Protein AF-A0A7W1TWS7-F1 (afdb_monomer_lite)

pLDDT: mean 91.11, std 11.94, range [34.31, 98.56]

Secondary structure (DSSP, 8-state):
----EEEE---TTHHHHHHHTT-GGGEEEEE-----HHHHTTHHHHHHHHHHHHTTSPPEEEEEE---BSGGGSPPPPTTSPPPPPS-TTSSB--HHHHHHHHHHHTHHHHHHHHHHS-PPPSTTTEEEEEEPPPGGG---SPPP-

Sequence (146 aa):
MGDRAHVIDCGSGVTRQLRRARLLSSLHQVFVTHLHSDHVCDYFNLFLCGWPILQWNPPIHVFGPGSAGDVSALPPEQPEEDPIPVVIPANPTPGLADLHAAQMASHAYDINIRMREAGRSDLSALVVPHEIAIPPETGARAPDLV

Structure (mmCIF, N/CA/C/O backbone):
data_AF-A0A7W1TWS7-F1
#
_entry.id   AF-A0A7W1TWS7-F1
#
loop_
_atom_site.group_PDB
_atom_site.id
_atom_site.type_symbol
_atom_site.label_atom_id
_atom_site.label_alt_id
_atom_site.label_comp_id
_atom_site.label_asym_id
_atom_site.labe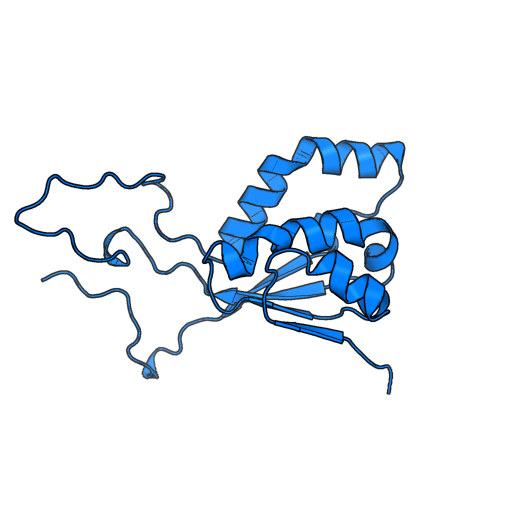l_entity_id
_atom_site.label_seq_id
_atom_site.pdbx_PDB_ins_code
_atom_site.Cartn_x
_atom_site.Cartn_y
_atom_site.Cartn_z
_atom_site.occupancy
_atom_site.B_iso_or_equiv
_atom_site.auth_seq_id
_atom_site.auth_comp_id
_atom_site.auth_asym_id
_atom_site.auth_atom_id
_atom_site.pdbx_PDB_model_num
ATOM 1 N N . MET A 1 1 ? -1.493 -12.566 26.577 1.00 42.41 1 MET A N 1
ATOM 2 C CA . MET A 1 1 ? -0.918 -12.095 25.301 1.00 42.41 1 MET A CA 1
ATOM 3 C C . MET A 1 1 ? -2.063 -11.483 24.517 1.00 42.41 1 MET A C 1
ATOM 5 O O . MET A 1 1 ? -3.118 -12.096 24.499 1.00 42.41 1 MET A O 1
ATOM 9 N N . GLY A 1 2 ? -1.932 -10.249 24.028 1.00 56.00 2 GLY A N 1
ATOM 10 C CA . GLY A 1 2 ? -2.998 -9.612 23.248 1.00 56.00 2 GLY A CA 1
ATOM 11 C C . GLY A 1 2 ? -2.973 -10.143 21.820 1.00 56.00 2 GLY A C 1
ATOM 12 O O . GLY A 1 2 ? -1.914 -10.098 21.196 1.00 56.00 2 GLY A O 1
ATOM 13 N N . ASP A 1 3 ? -4.101 -10.653 21.332 1.00 81.00 3 ASP A N 1
ATOM 14 C CA . ASP A 1 3 ? -4.217 -11.207 19.982 1.00 81.00 3 ASP A CA 1
ATOM 15 C C . ASP A 1 3 ? -4.019 -10.094 18.949 1.00 81.00 3 ASP A C 1
ATOM 17 O O . ASP A 1 3 ? -4.901 -9.261 18.734 1.00 81.00 3 ASP A O 1
ATOM 21 N N . ARG A 1 4 ? -2.833 -10.050 18.335 1.00 90.56 4 ARG A N 1
ATOM 22 C CA . ARG A 1 4 ? -2.514 -9.148 17.224 1.00 90.56 4 ARG A CA 1
ATOM 23 C C . ARG A 1 4 ? -2.862 -9.839 15.914 1.00 90.56 4 ARG A C 1
ATOM 25 O O . ARG A 1 4 ? -2.454 -10.974 15.681 1.00 90.56 4 ARG A O 1
ATOM 32 N N . ALA A 1 5 ? -3.613 -9.153 15.061 1.00 94.12 5 ALA A N 1
ATOM 33 C CA . ALA A 1 5 ? -3.945 -9.639 13.734 1.00 94.12 5 ALA A CA 1
ATOM 34 C C . ALA A 1 5 ? -2.879 -9.201 12.724 1.00 94.12 5 ALA A C 1
ATOM 36 O O . ALA A 1 5 ? -2.413 -8.057 12.731 1.00 94.12 5 ALA A O 1
ATOM 37 N N . HIS A 1 6 ? -2.538 -10.124 11.833 1.00 96.44 6 HIS A N 1
ATOM 38 C CA . HIS A 1 6 ? -1.649 -9.900 10.703 1.00 96.44 6 HIS A CA 1
ATOM 39 C C . HIS A 1 6 ? -2.403 -10.231 9.420 1.00 96.44 6 HIS A C 1
ATOM 41 O O . HIS A 1 6 ? -3.202 -11.169 9.392 1.00 96.44 6 HIS A O 1
ATOM 47 N N . VAL A 1 7 ? -2.162 -9.450 8.374 1.00 97.75 7 VAL A N 1
ATOM 48 C CA . VAL A 1 7 ? -2.773 -9.641 7.056 1.00 97.75 7 VAL A CA 1
ATOM 49 C C . VAL A 1 7 ? -1.681 -9.962 6.055 1.00 97.75 7 VAL A C 1
ATOM 51 O O . VAL A 1 7 ? -0.636 -9.319 6.069 1.00 97.75 7 VAL A O 1
ATOM 54 N N . ILE A 1 8 ? -1.940 -10.942 5.197 1.00 98.38 8 ILE A N 1
ATOM 55 C CA . ILE A 1 8 ? -1.120 -11.236 4.027 1.00 98.38 8 ILE A CA 1
ATOM 56 C C . ILE A 1 8 ? -1.973 -10.869 2.815 1.00 98.38 8 ILE A C 1
ATOM 58 O O . ILE A 1 8 ? -3.048 -11.437 2.633 1.00 98.38 8 ILE A O 1
ATOM 62 N N . ASP A 1 9 ? -1.485 -9.900 2.053 1.00 98.50 9 ASP A N 1
ATOM 63 C CA . ASP A 1 9 ? -2.107 -9.229 0.918 1.00 98.50 9 ASP A CA 1
ATOM 64 C C . ASP A 1 9 ? -3.395 -8.451 1.218 1.00 98.50 9 ASP A C 1
ATOM 66 O O . ASP A 1 9 ? -4.188 -8.744 2.114 1.00 98.50 9 ASP A O 1
ATOM 70 N N . CYS A 1 10 ? -3.607 -7.414 0.418 1.00 98.44 10 CYS A N 1
ATOM 71 C CA . CYS A 1 10 ? -4.737 -6.500 0.494 1.00 98.44 10 CYS A CA 1
ATOM 72 C C . CYS A 1 10 ? -5.562 -6.556 -0.795 1.00 98.44 10 CYS A C 1
ATOM 74 O O . CYS A 1 10 ? -5.827 -5.536 -1.438 1.00 98.44 10 CYS A O 1
ATOM 76 N N . GLY A 1 11 ? -5.961 -7.771 -1.165 1.00 97.62 11 GLY A N 1
ATOM 77 C CA . GLY A 1 11 ? -6.902 -7.995 -2.251 1.00 97.62 11 GLY A CA 1
ATOM 78 C C . GLY A 1 11 ? -8.316 -7.503 -1.937 1.00 97.62 11 GLY A C 1
ATOM 79 O O . GLY A 1 11 ? -8.632 -7.059 -0.826 1.00 97.62 11 GLY A O 1
ATOM 80 N N . SER A 1 12 ? -9.191 -7.602 -2.936 1.00 98.19 12 SER A N 1
ATOM 81 C CA . SER A 1 12 ? -10.529 -7.009 -2.889 1.00 98.19 12 SER A CA 1
ATOM 82 C C . SER A 1 12 ? -11.342 -7.457 -1.666 1.00 98.19 12 SER A C 1
ATOM 84 O O . SER A 1 12 ? -11.574 -8.640 -1.413 1.00 98.19 12 SER A O 1
ATOM 86 N N . GLY A 1 13 ? -11.832 -6.482 -0.908 1.00 97.12 13 GLY A N 1
ATOM 87 C CA . GLY A 1 13 ? -12.684 -6.660 0.256 1.00 97.12 13 GLY A CA 1
ATOM 88 C C . GLY A 1 13 ? -11.951 -6.883 1.579 1.00 97.12 13 GLY A C 1
ATOM 89 O O . GLY A 1 13 ? -12.642 -7.150 2.569 1.00 97.12 13 GLY A O 1
ATOM 90 N N . VAL A 1 14 ? -10.618 -6.759 1.651 1.00 97.94 14 VAL A N 1
ATOM 91 C CA . VAL A 1 14 ? -9.833 -7.047 2.872 1.00 97.94 14 VAL A CA 1
ATOM 92 C C . VAL A 1 14 ? -10.378 -6.326 4.112 1.00 97.94 14 VAL A C 1
ATOM 94 O O . VAL A 1 14 ? -10.646 -6.960 5.136 1.00 97.94 14 VAL A O 1
ATOM 97 N N . THR A 1 15 ? -10.696 -5.031 4.012 1.00 96.88 15 THR A N 1
ATOM 98 C CA . THR A 1 15 ? -11.251 -4.238 5.124 1.00 96.88 15 THR A CA 1
ATOM 99 C C . THR A 1 15 ? -12.588 -4.792 5.598 1.00 96.88 15 THR A C 1
ATOM 101 O O . THR A 1 15 ? -12.847 -4.917 6.797 1.00 96.88 15 THR A O 1
ATOM 104 N N . ARG A 1 16 ? -13.464 -5.158 4.653 1.00 96.69 16 ARG A N 1
ATOM 105 C CA . ARG A 1 16 ? -14.780 -5.731 4.957 1.00 96.69 16 ARG A CA 1
ATOM 106 C C . ARG A 1 16 ? -14.628 -7.071 5.668 1.00 96.69 16 ARG A C 1
ATOM 108 O O . ARG A 1 16 ? -15.353 -7.326 6.632 1.00 96.69 16 ARG A O 1
ATOM 115 N N . GLN A 1 17 ? -13.698 -7.904 5.213 1.00 97.56 17 GLN A N 1
ATOM 116 C CA . GLN A 1 17 ? -13.448 -9.217 5.794 1.00 97.56 17 GLN A CA 1
ATOM 117 C C . GLN A 1 17 ? -12.855 -9.104 7.205 1.00 97.56 17 GLN A C 1
ATOM 119 O O . GLN A 1 17 ? -13.376 -9.744 8.117 1.00 97.56 17 GLN A O 1
ATOM 124 N N . LEU A 1 18 ? -11.896 -8.202 7.439 1.00 96.94 18 LEU A N 1
ATOM 125 C CA . LEU A 1 18 ? -11.367 -7.919 8.781 1.00 96.94 18 LEU A CA 1
ATOM 126 C C . LEU A 1 18 ? -12.445 -7.430 9.750 1.00 96.94 18 LEU A C 1
ATOM 128 O O . LEU A 1 18 ? -12.480 -7.850 10.908 1.00 96.94 18 LEU A O 1
ATOM 132 N N . ARG A 1 19 ? -13.363 -6.570 9.292 1.00 95.69 19 ARG A N 1
ATOM 133 C CA . ARG A 1 19 ? -14.499 -6.126 10.118 1.00 95.69 19 ARG A CA 1
ATOM 134 C C . ARG A 1 19 ? -15.446 -7.274 10.452 1.00 95.69 19 ARG A C 1
ATOM 136 O O . ARG A 1 19 ? -15.868 -7.382 11.600 1.00 95.69 19 ARG A O 1
ATOM 143 N N . ARG A 1 20 ? -15.767 -8.138 9.482 1.00 97.38 20 ARG A N 1
ATOM 144 C CA . ARG A 1 20 ? -16.615 -9.326 9.699 1.00 97.38 20 ARG A CA 1
ATOM 145 C C . ARG A 1 20 ? -15.982 -10.308 10.683 1.00 97.38 20 ARG A C 1
ATOM 147 O O . ARG A 1 20 ? -16.683 -10.824 11.545 1.00 97.38 20 ARG A O 1
ATOM 154 N N . ALA A 1 21 ? -14.669 -10.496 10.590 1.00 96.44 21 ALA A N 1
ATOM 155 C CA . ALA A 1 21 ? -13.894 -11.328 11.503 1.00 96.44 21 ALA A CA 1
ATOM 156 C C . ALA A 1 21 ? -13.641 -10.671 12.873 1.00 96.44 21 ALA A C 1
ATOM 158 O O . ALA A 1 21 ? -13.136 -11.331 13.772 1.00 96.44 21 ALA A O 1
ATOM 159 N N . ARG A 1 22 ? -13.999 -9.388 13.048 1.00 95.25 22 ARG A N 1
ATOM 160 C CA . ARG A 1 22 ? -13.720 -8.585 14.254 1.00 95.25 22 ARG A CA 1
ATOM 161 C C . ARG A 1 22 ? -12.221 -8.456 14.566 1.00 95.25 22 ARG A C 1
ATOM 163 O O . ARG A 1 22 ? -11.839 -8.344 15.723 1.00 95.25 22 ARG A O 1
ATOM 170 N N . LEU A 1 23 ? -11.392 -8.426 13.523 1.00 95.56 23 LEU A N 1
ATOM 171 C CA . LEU A 1 23 ? -9.929 -8.340 13.616 1.00 95.56 23 LEU A CA 1
ATOM 172 C C . LEU A 1 23 ? -9.371 -6.959 13.251 1.00 95.56 23 LEU A C 1
ATOM 174 O O . LEU A 1 23 ? -8.193 -6.701 13.455 1.00 95.56 23 LEU A O 1
ATOM 178 N N . LEU A 1 24 ? -10.192 -6.049 12.713 1.00 95.69 24 LEU A N 1
ATOM 179 C CA . LEU A 1 24 ? -9.696 -4.746 12.250 1.00 95.69 24 LEU A CA 1
ATOM 180 C C . LEU A 1 24 ? -9.032 -3.934 13.376 1.00 95.69 24 LEU A C 1
ATOM 182 O O . LEU A 1 24 ? -7.974 -3.362 13.163 1.00 95.69 24 LEU A O 1
ATOM 186 N N . SER A 1 25 ? -9.621 -3.895 14.573 1.00 94.31 25 SER A N 1
ATOM 187 C CA . SER A 1 25 ? -9.071 -3.135 15.707 1.00 94.31 25 SER A CA 1
ATOM 188 C C . SER A 1 25 ? -7.789 -3.731 16.288 1.00 94.31 25 SER A C 1
ATOM 190 O O . SER A 1 25 ? -7.074 -3.033 16.998 1.00 94.31 25 SER A O 1
ATOM 192 N N . SER A 1 26 ? -7.509 -5.008 16.020 1.00 94.88 26 SER A N 1
ATOM 193 C CA . SER A 1 26 ? -6.281 -5.682 16.443 1.00 94.88 26 SER A CA 1
ATOM 194 C C . SER A 1 26 ? -5.252 -5.811 15.322 1.00 94.88 26 SER A C 1
ATOM 196 O O . SER A 1 26 ? -4.201 -6.417 15.541 1.00 94.88 26 SER A O 1
ATOM 198 N N . LEU A 1 27 ? -5.524 -5.245 14.138 1.00 95.94 27 LEU A N 1
ATOM 199 C CA . LEU A 1 27 ? -4.573 -5.220 13.034 1.00 95.94 27 LEU A CA 1
ATOM 200 C C . LEU A 1 27 ? -3.282 -4.541 13.486 1.00 95.94 27 LEU A C 1
ATOM 202 O O . LEU A 1 27 ? -3.298 -3.430 14.015 1.00 95.94 27 LEU A O 1
ATOM 206 N N . HIS A 1 28 ? -2.172 -5.235 13.269 1.00 94.69 28 HIS A N 1
ATOM 207 C CA . HIS A 1 28 ? -0.860 -4.781 13.695 1.00 94.69 28 HIS A CA 1
ATOM 208 C C . HIS A 1 28 ? 0.136 -4.706 12.540 1.00 94.69 28 HIS A C 1
ATOM 210 O O . HIS A 1 28 ? 0.927 -3.765 12.486 1.00 94.69 28 HIS A O 1
ATOM 216 N N . GLN A 1 29 ? 0.117 -5.682 11.627 1.00 96.69 29 GLN A N 1
ATOM 217 C CA . GLN A 1 29 ? 1.033 -5.701 10.486 1.00 96.69 29 GLN A CA 1
ATOM 218 C C . GLN A 1 29 ? 0.345 -6.222 9.229 1.00 96.69 29 GLN A C 1
ATOM 220 O O . GLN A 1 29 ? -0.569 -7.050 9.296 1.00 96.69 29 GLN A O 1
ATOM 225 N N . VAL A 1 30 ? 0.828 -5.746 8.091 1.00 98.31 30 VAL A N 1
ATOM 226 C CA . VAL A 1 30 ? 0.419 -6.175 6.756 1.00 98.31 30 VAL A CA 1
ATOM 227 C C . VAL A 1 30 ? 1.660 -6.652 6.012 1.00 98.31 30 VAL A C 1
ATOM 229 O O . VAL A 1 30 ? 2.708 -6.018 6.086 1.00 98.31 30 VAL A O 1
ATOM 232 N N . PHE A 1 31 ? 1.541 -7.752 5.288 1.00 98.56 31 PHE A N 1
ATOM 233 C CA . PHE A 1 31 ? 2.577 -8.284 4.416 1.00 98.56 31 PHE A CA 1
ATOM 234 C C . PHE A 1 31 ? 2.021 -8.315 3.000 1.00 98.56 31 PHE A C 1
ATOM 236 O O . PHE A 1 31 ? 0.968 -8.899 2.782 1.00 98.56 31 PHE A O 1
ATOM 243 N N . VAL A 1 32 ? 2.698 -7.679 2.056 1.00 98.56 32 VAL A N 1
ATOM 244 C CA . VAL A 1 32 ? 2.360 -7.687 0.635 1.00 98.56 32 VAL A CA 1
ATOM 245 C C . VAL A 1 32 ? 3.357 -8.596 -0.062 1.00 98.56 32 VAL A C 1
ATOM 247 O O . VAL A 1 32 ? 4.562 -8.367 0.005 1.00 98.56 32 VAL A O 1
ATOM 250 N N . THR A 1 33 ? 2.864 -9.643 -0.709 1.00 96.75 33 THR A N 1
ATOM 251 C CA . THR A 1 33 ? 3.710 -10.642 -1.366 1.00 96.75 33 THR A CA 1
ATOM 252 C C . THR A 1 33 ? 4.334 -10.088 -2.642 1.00 96.75 33 THR A C 1
ATOM 254 O O . THR A 1 33 ? 5.530 -10.248 -2.865 1.00 96.75 33 THR A O 1
ATOM 257 N N . HIS A 1 34 ? 3.532 -9.411 -3.463 1.00 95.75 34 HIS A N 1
ATOM 258 C CA . HIS A 1 34 ? 3.942 -8.737 -4.690 1.00 95.75 34 HIS A CA 1
ATOM 259 C C . HIS A 1 34 ? 2.905 -7.679 -5.094 1.00 95.75 34 HIS A C 1
ATOM 261 O O . HIS A 1 34 ? 1.813 -7.619 -4.529 1.00 95.75 34 HIS A O 1
ATOM 267 N N . LEU A 1 35 ? 3.240 -6.821 -6.063 1.00 96.56 35 LEU A N 1
ATOM 268 C CA . LEU A 1 35 ? 2.422 -5.651 -6.420 1.00 96.56 35 LEU A CA 1
ATOM 269 C C . LEU A 1 35 ? 1.491 -5.877 -7.618 1.00 96.56 35 LEU A C 1
ATOM 271 O O . LEU A 1 35 ? 1.183 -4.941 -8.355 1.00 96.56 35 LEU A O 1
ATOM 275 N N . HIS A 1 36 ? 1.005 -7.103 -7.814 1.00 97.31 36 HIS A N 1
ATOM 276 C CA . HIS A 1 36 ? -0.118 -7.303 -8.725 1.00 97.31 36 HIS A CA 1
ATOM 277 C C . HIS A 1 36 ? -1.415 -6.772 -8.120 1.00 97.31 36 HIS A C 1
ATOM 279 O O . HIS A 1 36 ? -1.637 -6.799 -6.908 1.00 97.31 36 HIS A O 1
ATOM 285 N N . SER A 1 37 ? -2.285 -6.269 -8.997 1.00 97.31 37 SER A N 1
ATOM 286 C CA . SER A 1 37 ? -3.493 -5.545 -8.599 1.00 97.31 37 SER A CA 1
ATOM 287 C C . SER A 1 37 ? -4.409 -6.345 -7.671 1.00 97.31 37 SER A C 1
ATOM 289 O O . SER A 1 37 ? -4.972 -5.790 -6.734 1.00 97.31 37 SER A O 1
ATOM 291 N N . ASP A 1 38 ? -4.524 -7.652 -7.850 1.00 97.62 38 ASP A N 1
ATOM 292 C CA . ASP A 1 38 ? -5.347 -8.531 -7.024 1.00 97.62 38 ASP A CA 1
ATOM 293 C C . ASP 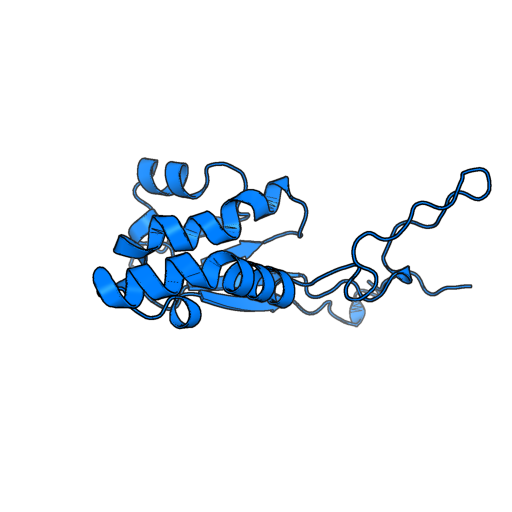A 1 38 ? -4.805 -8.718 -5.598 1.00 97.62 38 ASP A C 1
ATOM 295 O O . ASP A 1 38 ? -5.579 -9.065 -4.707 1.00 97.62 38 ASP A O 1
ATOM 299 N N . HIS A 1 39 ? -3.539 -8.374 -5.347 1.00 98.50 39 HIS A N 1
ATOM 300 C CA . HIS A 1 39 ? -2.910 -8.393 -4.023 1.00 98.50 39 HIS A CA 1
ATOM 301 C C . HIS A 1 39 ? -2.863 -7.014 -3.346 1.00 98.50 39 HIS A C 1
ATOM 303 O O . HIS A 1 39 ? -2.667 -6.940 -2.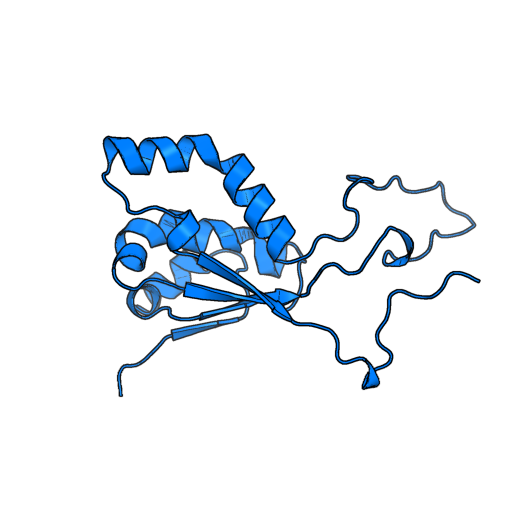132 1.00 98.50 39 HIS A O 1
ATOM 309 N N . VAL A 1 40 ? -3.063 -5.914 -4.084 1.00 98.38 40 VAL A N 1
ATOM 310 C CA . VAL A 1 40 ? -2.939 -4.545 -3.535 1.00 98.38 40 VAL A CA 1
ATOM 311 C C . VAL A 1 40 ? -4.097 -3.600 -3.858 1.00 98.38 40 VAL A C 1
ATOM 313 O O . VAL A 1 40 ? -4.081 -2.452 -3.412 1.00 98.38 40 VAL A O 1
ATOM 316 N N . CYS A 1 41 ? -5.119 -4.040 -4.596 1.00 97.25 41 CYS A N 1
ATOM 317 C CA . CYS A 1 41 ? -6.232 -3.181 -5.019 1.00 97.25 41 CYS A CA 1
ATOM 318 C C . CYS A 1 41 ? -6.958 -2.495 -3.854 1.00 97.25 41 CYS A C 1
ATOM 320 O O . CYS A 1 41 ? -7.424 -1.371 -4.018 1.00 97.25 41 CYS A O 1
ATOM 322 N N . ASP A 1 42 ? -6.997 -3.120 -2.675 1.00 97.88 42 ASP A N 1
ATOM 323 C CA . ASP A 1 42 ? -7.584 -2.547 -1.463 1.00 97.88 42 ASP A CA 1
ATOM 324 C C . ASP A 1 42 ? -6.542 -2.169 -0.400 1.00 97.88 42 ASP A C 1
ATOM 326 O O . ASP A 1 42 ? -6.909 -1.834 0.728 1.00 97.88 42 ASP A O 1
ATOM 330 N N . TYR A 1 43 ? -5.247 -2.162 -0.736 1.00 98.19 43 TYR A N 1
ATOM 331 C CA . TYR A 1 43 ? -4.180 -1.792 0.199 1.00 98.19 43 TYR A CA 1
ATOM 332 C C . TYR A 1 43 ? -4.429 -0.425 0.838 1.00 98.19 43 TYR A C 1
ATOM 334 O O . TYR A 1 43 ? -4.427 -0.309 2.063 1.00 98.19 43 TYR A O 1
ATOM 342 N N . PHE A 1 44 ? -4.717 0.603 0.037 1.00 97.00 44 PHE A N 1
ATOM 343 C CA . PHE A 1 44 ? -4.972 1.924 0.600 1.00 97.00 44 PHE A CA 1
ATOM 344 C C . PHE A 1 44 ? -6.364 2.028 1.235 1.00 97.00 44 PHE A C 1
ATOM 346 O O . PHE A 1 44 ? -6.527 2.649 2.288 1.00 97.00 44 PHE A O 1
ATOM 353 N N . ASN A 1 45 ? -7.357 1.336 0.666 1.00 95.38 45 ASN A N 1
ATOM 354 C CA . ASN A 1 45 ? -8.713 1.268 1.215 1.00 95.38 45 ASN A CA 1
ATOM 355 C C . ASN A 1 45 ? -8.747 0.647 2.618 1.00 95.38 45 ASN A C 1
ATOM 357 O O . ASN A 1 45 ? -9.592 1.034 3.431 1.00 95.38 45 ASN A O 1
ATOM 361 N N . LEU A 1 46 ? -7.832 -0.275 2.938 1.00 97.56 46 LEU A N 1
ATOM 362 C CA . LEU A 1 46 ? -7.647 -0.799 4.292 1.00 97.56 46 LEU A CA 1
ATOM 363 C C . LEU A 1 46 ? -7.421 0.317 5.303 1.00 97.56 46 LEU A C 1
ATOM 365 O O . LEU A 1 46 ? -8.129 0.386 6.311 1.00 97.56 46 LEU A O 1
ATOM 369 N N . PHE A 1 47 ? -6.495 1.222 5.009 1.00 96.75 47 PHE A N 1
ATOM 370 C CA . PHE A 1 47 ? -6.165 2.322 5.904 1.00 96.75 47 PHE A CA 1
ATOM 371 C C . PHE A 1 47 ? -7.202 3.430 5.840 1.00 96.75 47 PHE A C 1
ATOM 373 O O . PHE A 1 47 ? -7.648 3.876 6.888 1.00 96.75 47 PHE A O 1
ATOM 380 N N . LEU A 1 48 ? -7.670 3.812 4.650 1.00 95.50 48 LEU A N 1
ATOM 381 C CA . LEU A 1 48 ? -8.622 4.908 4.489 1.00 95.50 48 LEU A CA 1
ATOM 382 C C . LEU A 1 48 ? -9.980 4.604 5.143 1.00 95.50 48 LEU A C 1
ATOM 384 O O . LEU A 1 48 ? -10.502 5.404 5.922 1.00 95.50 48 LEU A O 1
ATOM 388 N N . CYS A 1 49 ? -10.544 3.421 4.882 1.00 94.50 49 CYS A N 1
ATOM 389 C CA . CYS A 1 49 ? -11.815 3.001 5.480 1.00 94.50 49 CYS A CA 1
ATOM 390 C C . CYS A 1 49 ? -11.645 2.483 6.915 1.00 94.50 49 CYS A C 1
ATOM 392 O O . CYS A 1 49 ? -12.575 2.580 7.720 1.00 94.50 49 CYS A O 1
ATOM 394 N N . GLY A 1 50 ? -10.477 1.929 7.251 1.00 95.12 50 GLY A N 1
ATOM 395 C CA . GLY A 1 50 ? -10.147 1.485 8.605 1.00 95.12 50 GLY A CA 1
ATOM 396 C C . GLY A 1 50 ? -9.779 2.624 9.558 1.00 95.12 50 GLY A C 1
ATOM 397 O O . GLY A 1 50 ? -9.891 2.450 10.771 1.00 95.12 50 GLY A O 1
ATOM 398 N N . TRP A 1 51 ? -9.412 3.795 9.031 1.00 95.06 51 TRP A N 1
ATOM 399 C CA . TRP A 1 51 ? -8.873 4.947 9.759 1.00 95.06 51 TRP A CA 1
ATOM 400 C C . TRP A 1 51 ? -9.610 5.292 11.056 1.00 95.06 51 TRP A C 1
ATOM 402 O O . TRP A 1 51 ? -8.938 5.439 12.078 1.00 95.06 51 TRP A O 1
ATOM 412 N N . PRO A 1 52 ? -10.962 5.352 11.100 1.00 93.62 52 PRO A N 1
ATOM 413 C CA . PRO A 1 52 ? -11.671 5.709 12.328 1.00 93.62 52 PRO A CA 1
ATOM 414 C C . PRO A 1 52 ? -11.353 4.793 13.519 1.00 93.62 52 PRO A C 1
ATOM 416 O O . PRO A 1 52 ? -11.452 5.231 14.666 1.00 93.62 52 PRO A O 1
ATOM 419 N N . ILE A 1 53 ? -10.986 3.539 13.238 1.00 94.31 53 ILE A N 1
ATOM 420 C CA . ILE A 1 53 ? -10.658 2.500 14.217 1.00 94.31 53 ILE A CA 1
ATOM 421 C C . ILE A 1 53 ? -9.138 2.369 14.370 1.00 94.31 53 ILE A C 1
ATOM 423 O O . ILE A 1 53 ? -8.639 2.341 15.490 1.00 94.31 53 ILE A O 1
ATOM 427 N N . LEU A 1 54 ? -8.405 2.305 13.256 1.00 94.94 54 LEU A N 1
ATOM 428 C CA . LEU A 1 54 ? -6.968 2.021 13.239 1.00 94.94 54 LEU A CA 1
ATOM 429 C C . LEU A 1 54 ? -6.116 3.131 13.874 1.00 94.94 54 LEU A C 1
ATOM 431 O O . LEU A 1 54 ? -5.074 2.831 14.448 1.00 94.94 54 LEU A O 1
ATOM 435 N N . GLN A 1 55 ? -6.577 4.389 13.854 1.00 92.75 55 GLN A N 1
ATOM 436 C CA . GLN A 1 55 ? -5.869 5.528 14.467 1.00 92.75 55 GLN A CA 1
ATOM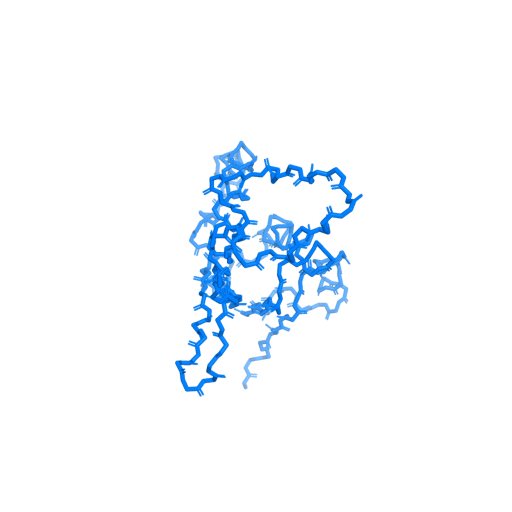 437 C C . GLN A 1 55 ? -5.589 5.383 15.973 1.00 92.75 55 GLN A C 1
ATOM 439 O O . GLN A 1 55 ? -4.784 6.132 16.515 1.00 92.75 55 GLN A O 1
ATOM 444 N N . TRP A 1 56 ? -6.247 4.444 16.657 1.00 90.94 56 TRP A N 1
ATOM 445 C CA . TRP A 1 56 ? -6.058 4.192 18.089 1.00 90.94 56 TRP A CA 1
ATOM 446 C C . TRP A 1 56 ? -4.989 3.138 18.394 1.00 90.94 56 TRP A C 1
ATOM 448 O O . TRP A 1 56 ? -4.679 2.915 19.561 1.00 90.94 56 TRP A O 1
ATOM 458 N N . ASN A 1 57 ? -4.428 2.495 17.367 1.00 86.19 57 ASN A N 1
ATOM 459 C CA . ASN A 1 57 ? -3.344 1.523 17.497 1.00 86.19 57 ASN A CA 1
ATOM 460 C C . ASN A 1 57 ? -2.213 1.745 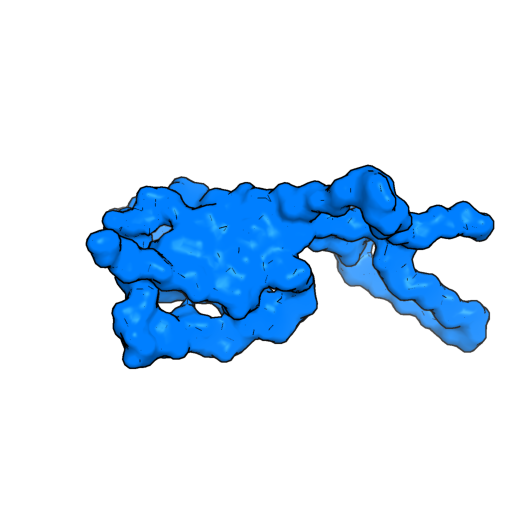16.461 1.00 86.19 57 ASN A C 1
ATOM 462 O O . ASN A 1 57 ? -1.851 0.804 15.752 1.00 86.19 57 ASN A O 1
ATOM 466 N N . PRO A 1 58 ? -1.672 2.973 16.311 1.00 85.25 58 PRO A N 1
ATOM 467 C CA . PRO A 1 58 ? -0.563 3.233 15.401 1.00 85.25 58 PRO A CA 1
ATOM 468 C C . PRO A 1 58 ? 0.791 2.803 16.008 1.00 85.25 58 PRO A C 1
ATOM 470 O O . PRO A 1 58 ? 0.923 2.736 17.233 1.00 85.25 58 PRO A O 1
ATOM 473 N N . PRO A 1 59 ? 1.836 2.610 15.183 1.00 93.06 59 PRO A N 1
ATOM 474 C CA . PRO A 1 59 ? 1.789 2.490 13.726 1.00 93.06 59 PRO A CA 1
ATOM 475 C C . PRO A 1 59 ? 1.428 1.066 13.274 1.00 93.06 59 PRO A C 1
ATOM 477 O O . PRO A 1 59 ? 1.696 0.081 13.967 1.00 93.06 59 PRO A O 1
ATOM 480 N N . ILE A 1 60 ? 0.878 0.951 12.064 1.00 96.38 60 ILE A N 1
ATOM 481 C CA . ILE A 1 60 ? 0.729 -0.324 11.359 1.00 96.38 60 ILE A CA 1
ATOM 482 C C . ILE A 1 60 ? 1.904 -0.467 10.399 1.00 96.38 60 ILE A C 1
ATOM 484 O O . ILE A 1 60 ? 2.073 0.325 9.469 1.00 96.38 60 ILE A O 1
ATOM 488 N N . HIS A 1 61 ? 2.718 -1.492 10.633 1.00 97.06 61 HIS A N 1
ATOM 489 C CA . HIS A 1 61 ? 3.865 -1.790 9.784 1.00 97.06 61 HIS A CA 1
ATOM 490 C C . HIS A 1 61 ? 3.412 -2.585 8.561 1.00 97.06 61 HIS A C 1
ATOM 492 O O . HIS A 1 61 ? 2.695 -3.580 8.694 1.00 97.06 61 HIS A O 1
ATOM 498 N N . VAL A 1 62 ? 3.843 -2.156 7.379 1.00 98.31 62 VAL A N 1
ATOM 499 C CA . VAL A 1 62 ? 3.585 -2.859 6.122 1.00 98.31 62 VAL A CA 1
ATOM 500 C C . VAL A 1 62 ? 4.908 -3.330 5.557 1.00 98.31 62 VAL A C 1
ATOM 502 O O . VAL A 1 62 ? 5.787 -2.512 5.337 1.00 98.31 62 VAL A O 1
ATOM 505 N N . PHE A 1 63 ? 5.041 -4.619 5.289 1.00 98.50 63 PHE A N 1
ATOM 506 C CA . PHE A 1 63 ? 6.222 -5.199 4.664 1.00 98.50 63 PHE A CA 1
ATOM 507 C C . PHE A 1 63 ? 5.881 -5.652 3.252 1.00 98.50 63 PHE A C 1
ATOM 509 O O . PHE A 1 63 ? 4.818 -6.231 3.048 1.00 98.50 63 PHE A O 1
ATOM 516 N N . GLY A 1 64 ? 6.751 -5.413 2.281 1.00 97.88 64 GLY A N 1
ATOM 517 C CA . GLY A 1 64 ? 6.512 -5.835 0.902 1.00 97.88 64 GLY A CA 1
ATOM 518 C C . GLY A 1 64 ? 7.756 -5.739 0.034 1.00 97.88 64 GLY A C 1
ATOM 519 O O . GLY A 1 64 ? 8.832 -5.448 0.557 1.00 97.88 64 GLY A O 1
ATOM 520 N N . PRO A 1 65 ? 7.644 -6.006 -1.273 1.00 95.88 65 PRO A N 1
ATOM 521 C CA . PRO A 1 65 ? 8.793 -5.955 -2.167 1.00 95.88 65 PRO A CA 1
ATOM 522 C C . PRO A 1 65 ? 9.303 -4.519 -2.337 1.00 95.88 65 PRO A C 1
ATOM 524 O O . PRO A 1 65 ? 8.520 -3.565 -2.342 1.00 95.88 65 PRO A O 1
ATOM 527 N N . GLY A 1 66 ? 10.616 -4.382 -2.515 1.00 94.31 66 GLY A N 1
ATOM 528 C CA . GLY A 1 66 ? 11.194 -3.181 -3.114 1.00 94.31 66 GLY A CA 1
ATOM 529 C C . GLY A 1 66 ? 10.931 -3.107 -4.618 1.00 94.31 66 GLY A C 1
ATOM 530 O O . GLY A 1 66 ? 10.344 -4.021 -5.204 1.00 94.31 66 GLY A O 1
ATOM 531 N N . SER A 1 67 ? 11.376 -2.018 -5.245 1.00 92.44 67 SER A N 1
ATOM 532 C CA . SER A 1 67 ? 11.354 -1.895 -6.707 1.00 92.44 67 SER A CA 1
ATOM 533 C C . SER A 1 67 ? 12.113 -3.054 -7.363 1.00 92.44 67 SER A C 1
ATOM 535 O O . SER A 1 67 ? 13.169 -3.468 -6.878 1.00 92.44 67 SER A O 1
ATOM 537 N N . ALA A 1 68 ? 11.590 -3.558 -8.485 1.00 89.06 68 ALA A N 1
ATOM 538 C CA . ALA A 1 68 ? 12.277 -4.583 -9.271 1.00 89.06 68 ALA A CA 1
ATOM 539 C C . ALA A 1 68 ? 13.394 -4.006 -10.163 1.00 89.06 68 ALA A C 1
ATOM 541 O O . ALA A 1 68 ? 14.133 -4.776 -10.771 1.00 89.06 68 ALA A O 1
ATOM 542 N N . GLY A 1 69 ? 13.556 -2.678 -10.204 1.00 88.50 69 GLY A N 1
ATOM 543 C CA . GLY A 1 69 ? 14.557 -1.986 -11.009 1.00 88.50 69 GLY A CA 1
ATOM 544 C C . GLY A 1 69 ? 13.944 -1.126 -12.112 1.00 88.50 69 GLY A C 1
ATOM 545 O O . GLY A 1 69 ? 12.960 -0.416 -11.897 1.00 88.50 69 GLY A O 1
ATOM 546 N N . ASP A 1 70 ? 14.584 -1.143 -13.278 1.00 89.94 70 ASP A N 1
ATOM 547 C CA . ASP A 1 70 ? 14.149 -0.408 -14.462 1.00 89.94 70 ASP A CA 1
ATOM 548 C C . ASP A 1 70 ? 13.382 -1.317 -15.442 1.00 89.94 70 ASP A C 1
ATOM 550 O O . ASP A 1 70 ? 12.898 -2.392 -15.092 1.00 89.94 70 ASP A O 1
ATOM 554 N N . VAL A 1 71 ? 13.239 -0.874 -16.691 1.00 89.31 71 VAL A N 1
ATOM 555 C CA . VAL A 1 71 ? 12.526 -1.614 -17.739 1.00 89.31 71 VAL A CA 1
ATOM 556 C C . VAL A 1 71 ? 13.110 -3.005 -18.017 1.00 89.31 71 VAL A C 1
ATOM 558 O O . VAL A 1 71 ? 12.378 -3.861 -18.499 1.00 89.31 71 VAL A O 1
ATOM 561 N N . SER A 1 72 ? 14.378 -3.267 -17.677 1.00 87.19 72 SER A N 1
ATOM 562 C CA . SER A 1 72 ? 14.998 -4.597 -17.797 1.00 87.19 72 SER A CA 1
ATOM 563 C C . SER A 1 72 ? 14.378 -5.646 -16.868 1.00 87.19 72 SER A C 1
ATOM 565 O O . SER A 1 72 ? 14.513 -6.843 -17.112 1.00 87.19 72 SER A O 1
ATOM 567 N N . ALA A 1 73 ? 13.668 -5.216 -15.821 1.00 87.44 73 ALA A N 1
ATOM 568 C CA . ALA A 1 73 ? 12.944 -6.103 -14.917 1.00 87.44 73 ALA A CA 1
ATOM 569 C C . ALA A 1 73 ? 11.595 -6.582 -15.482 1.00 87.44 73 ALA A C 1
ATOM 571 O O . ALA A 1 73 ? 10.966 -7.472 -14.905 1.00 87.44 73 ALA A O 1
ATOM 572 N N . LEU A 1 74 ? 11.129 -5.993 -16.588 1.00 89.75 74 LEU A N 1
ATOM 573 C CA . LEU A 1 74 ? 9.919 -6.425 -17.280 1.00 89.75 74 LEU A CA 1
ATOM 574 C C . LEU A 1 74 ? 10.199 -7.669 -18.140 1.00 89.75 74 LEU A C 1
ATOM 576 O O . LEU A 1 74 ? 11.346 -7.928 -18.511 1.00 89.75 74 LEU A O 1
ATOM 580 N N . PRO A 1 75 ? 9.161 -8.454 -18.487 1.00 88.88 75 PRO A N 1
ATOM 581 C CA . PRO A 1 75 ? 9.300 -9.503 -19.488 1.00 88.88 75 PRO A CA 1
ATOM 582 C C . PRO A 1 75 ? 9.906 -8.947 -20.788 1.00 88.88 75 PRO A C 1
ATOM 584 O O . PRO A 1 75 ? 9.554 -7.832 -21.181 1.00 88.88 75 PRO A O 1
ATOM 587 N N . PRO A 1 76 ? 10.793 -9.702 -21.460 1.00 85.62 76 PRO A N 1
ATOM 588 C CA . PRO A 1 76 ? 11.409 -9.244 -22.696 1.00 85.62 76 PRO A CA 1
ATOM 589 C C . PRO A 1 76 ? 10.351 -9.037 -23.781 1.00 85.62 76 PRO A C 1
ATOM 591 O O . PRO A 1 76 ? 9.362 -9.773 -23.850 1.00 85.62 76 PRO A O 1
ATOM 594 N N . GLU A 1 77 ? 10.597 -8.065 -24.656 1.00 86.88 77 GLU A N 1
ATOM 595 C CA . GLU A 1 77 ? 9.786 -7.878 -25.856 1.00 86.88 77 GLU A CA 1
ATOM 596 C C . GLU A 1 77 ? 9.832 -9.133 -26.743 1.00 86.88 77 GLU A C 1
ATOM 598 O O . GLU A 1 77 ? 10.848 -9.830 -26.833 1.00 86.88 77 GLU A O 1
ATOM 603 N N . GLN A 1 78 ? 8.713 -9.430 -27.402 1.00 85.81 78 GLN A N 1
ATOM 604 C CA . GLN A 1 78 ? 8.622 -10.514 -28.376 1.00 85.81 78 GLN A CA 1
ATOM 605 C C . GLN A 1 78 ? 9.171 -9.999 -29.723 1.00 85.81 78 GLN A C 1
ATOM 607 O O . GLN A 1 78 ? 8.629 -9.026 -30.242 1.00 85.81 78 GLN A O 1
ATOM 612 N N . PRO A 1 79 ? 10.205 -10.621 -30.327 1.00 82.88 79 PRO A N 1
ATOM 613 C CA . PRO A 1 79 ? 10.871 -10.075 -31.521 1.00 82.88 79 PRO A CA 1
ATOM 614 C C . PRO A 1 79 ? 9.982 -9.902 -32.762 1.00 82.88 79 PRO A C 1
ATOM 616 O O . PRO A 1 79 ? 10.342 -9.161 -33.673 1.00 82.88 79 PRO A O 1
ATOM 619 N N . GLU A 1 80 ? 8.866 -10.628 -32.827 1.00 89.12 80 GLU A N 1
ATOM 620 C CA . GLU A 1 80 ? 7.949 -10.656 -33.973 1.00 89.12 80 GLU A CA 1
ATOM 621 C C . GLU A 1 80 ? 6.674 -9.827 -33.740 1.00 89.12 80 GLU A C 1
ATOM 623 O O . GLU A 1 80 ? 5.803 -9.788 -34.610 1.00 89.12 80 GLU A O 1
ATOM 628 N N . GLU A 1 81 ? 6.553 -9.166 -32.587 1.00 90.25 81 GLU A N 1
ATOM 629 C CA . GLU A 1 81 ? 5.391 -8.356 -32.222 1.00 90.25 81 GLU A CA 1
ATOM 630 C C . GLU A 1 81 ? 5.736 -6.863 -32.200 1.00 90.25 81 GLU A C 1
ATOM 632 O O . GLU A 1 81 ? 6.893 -6.466 -32.045 1.00 90.25 81 GLU A O 1
ATOM 637 N N . ASP A 1 82 ? 4.715 -6.018 -32.356 1.00 92.50 82 ASP A N 1
ATOM 638 C CA . ASP A 1 82 ? 4.884 -4.577 -32.190 1.00 92.50 82 ASP A CA 1
ATOM 639 C C . ASP A 1 82 ? 5.302 -4.258 -30.738 1.00 92.50 82 ASP A C 1
ATOM 641 O O . ASP A 1 82 ? 4.706 -4.805 -29.802 1.00 92.50 82 ASP A O 1
ATOM 645 N N . PRO A 1 83 ? 6.272 -3.345 -30.514 1.00 86.31 83 PRO A N 1
ATOM 646 C CA . PRO A 1 83 ? 6.702 -2.980 -29.168 1.00 86.31 83 PRO A CA 1
ATOM 647 C C . PRO A 1 83 ? 5.541 -2.477 -28.307 1.00 86.31 83 PRO A C 1
ATOM 649 O O . PRO A 1 83 ? 4.813 -1.550 -28.684 1.00 86.31 83 PRO A O 1
ATOM 652 N N . ILE A 1 84 ? 5.388 -3.061 -27.118 1.00 89.69 84 ILE A N 1
ATOM 653 C CA . ILE A 1 84 ? 4.366 -2.654 -26.153 1.00 89.69 84 ILE A CA 1
ATOM 654 C C . ILE A 1 84 ? 4.936 -1.502 -25.314 1.00 89.69 84 ILE A C 1
ATOM 656 O O . ILE A 1 84 ? 5.916 -1.695 -24.594 1.00 89.69 84 ILE A O 1
ATOM 660 N N . PRO A 1 85 ? 4.340 -0.297 -25.354 1.00 91.69 85 PRO A N 1
ATOM 661 C CA . PRO A 1 85 ? 4.881 0.840 -24.627 1.00 91.69 85 PRO A CA 1
ATOM 662 C C . PRO A 1 85 ? 4.780 0.643 -23.111 1.00 91.69 85 PRO A C 1
ATOM 664 O O . PRO A 1 85 ? 3.751 0.224 -22.575 1.00 91.69 85 PRO A O 1
ATOM 667 N N . VAL A 1 86 ? 5.830 1.054 -22.402 1.00 93.06 86 VAL A N 1
ATOM 668 C CA . VAL A 1 86 ? 5.823 1.144 -20.939 1.00 93.06 86 VAL A CA 1
ATOM 669 C C . VAL A 1 86 ? 4.919 2.302 -20.509 1.00 93.06 86 VAL A C 1
ATOM 671 O O . VAL A 1 86 ? 5.152 3.452 -20.876 1.00 93.06 86 VAL A O 1
ATOM 674 N N . VAL A 1 87 ? 3.894 2.006 -19.704 1.00 93.81 87 VAL A N 1
ATOM 675 C CA . VAL A 1 87 ? 2.861 2.986 -19.310 1.00 93.81 87 VAL A CA 1
ATOM 676 C C . VAL A 1 87 ? 3.435 4.131 -18.469 1.00 93.81 87 VAL A C 1
ATOM 678 O O . VAL A 1 87 ? 3.051 5.284 -18.656 1.00 93.81 87 VAL A O 1
ATOM 681 N N . ILE A 1 88 ? 4.364 3.830 -17.554 1.00 94.50 88 ILE A N 1
ATOM 682 C CA . ILE A 1 88 ? 5.037 4.821 -16.698 1.00 94.50 88 ILE A CA 1
ATOM 683 C C . ILE A 1 88 ? 6.556 4.609 -16.790 1.00 94.50 88 ILE A C 1
ATOM 685 O O . ILE A 1 88 ? 7.145 3.982 -15.912 1.00 94.50 88 ILE A O 1
ATOM 689 N N . PRO A 1 89 ? 7.227 5.137 -17.831 1.00 93.69 89 PRO A N 1
ATOM 690 C CA . PRO A 1 89 ? 8.663 4.916 -18.026 1.00 93.69 89 PRO A CA 1
ATOM 691 C C . PRO A 1 89 ? 9.538 5.446 -16.883 1.00 93.69 89 PRO A C 1
ATOM 693 O O . PRO A 1 89 ? 10.631 4.943 -16.660 1.00 93.69 89 PRO A O 1
ATOM 696 N N . ALA A 1 90 ? 9.061 6.457 -16.149 1.00 94.75 90 ALA A N 1
ATOM 697 C CA . ALA A 1 90 ? 9.786 7.042 -15.021 1.00 94.75 90 ALA A CA 1
ATOM 698 C C . ALA A 1 90 ? 9.873 6.113 -13.794 1.00 94.75 90 ALA A C 1
ATOM 700 O O . ALA A 1 90 ? 10.763 6.293 -12.969 1.00 94.75 90 ALA A O 1
ATOM 701 N N . ASN A 1 91 ? 8.948 5.156 -13.659 1.00 95.06 91 ASN A N 1
ATOM 702 C CA . ASN A 1 91 ? 8.975 4.126 -12.623 1.00 95.06 91 ASN A CA 1
ATOM 703 C C . ASN A 1 91 ? 8.240 2.870 -13.142 1.00 95.06 91 ASN A C 1
ATOM 705 O O . ASN A 1 91 ? 7.049 2.698 -12.868 1.00 95.06 91 ASN A O 1
ATOM 709 N N . PRO A 1 92 ? 8.914 2.036 -13.956 1.00 94.38 92 PRO A N 1
ATOM 710 C CA . PRO A 1 92 ? 8.280 0.924 -14.665 1.00 94.38 92 PRO A CA 1
ATOM 711 C C . PRO A 1 92 ? 7.934 -0.255 -13.750 1.00 94.38 92 PRO A C 1
ATOM 713 O O . PRO A 1 92 ? 6.989 -0.991 -14.029 1.00 94.38 92 PRO A O 1
ATOM 716 N N . THR A 1 93 ? 8.677 -0.425 -12.654 1.00 94.25 93 THR A N 1
ATOM 717 C CA . THR A 1 93 ? 8.494 -1.508 -11.682 1.00 94.25 93 THR A CA 1
ATOM 718 C C . THR A 1 93 ? 8.586 -0.959 -10.253 1.00 94.25 93 THR A C 1
ATOM 720 O O . THR A 1 93 ? 9.620 -1.124 -9.595 1.00 94.25 93 THR A O 1
ATOM 723 N N . PRO A 1 94 ? 7.538 -0.264 -9.771 1.00 95.88 94 PRO A N 1
ATOM 724 C CA . PRO A 1 94 ? 7.550 0.397 -8.467 1.00 95.88 94 PRO A CA 1
ATOM 725 C C . PRO A 1 94 ? 7.705 -0.592 -7.309 1.00 95.88 94 PRO A C 1
ATOM 727 O O . PRO A 1 94 ? 7.311 -1.753 -7.420 1.00 95.88 94 PRO A O 1
ATOM 730 N N . GLY A 1 95 ? 8.250 -0.114 -6.190 1.00 96.50 95 GLY A N 1
ATOM 731 C CA . GLY A 1 95 ? 8.259 -0.828 -4.909 1.00 96.50 95 GLY A CA 1
ATOM 732 C C . GLY A 1 95 ? 7.053 -0.504 -4.020 1.00 96.50 95 GLY A C 1
ATOM 733 O O . GLY A 1 95 ? 6.181 0.299 -4.373 1.00 96.50 95 GLY A O 1
ATOM 734 N N . LEU A 1 96 ? 6.986 -1.119 -2.834 1.00 98.12 96 LEU A N 1
ATOM 735 C CA . LEU A 1 96 ? 5.942 -0.830 -1.845 1.00 98.12 96 LEU A CA 1
ATOM 736 C C . LEU A 1 96 ? 5.949 0.649 -1.422 1.00 98.12 96 LEU A C 1
ATOM 738 O O . LEU A 1 96 ? 4.878 1.231 -1.225 1.00 98.12 96 LEU A O 1
ATOM 742 N N . ALA A 1 97 ? 7.128 1.259 -1.272 1.00 97.44 97 ALA A N 1
ATOM 743 C CA . ALA A 1 97 ? 7.237 2.660 -0.879 1.00 97.44 97 ALA A CA 1
ATOM 744 C C . ALA A 1 97 ? 6.653 3.590 -1.956 1.00 97.44 97 ALA A C 1
ATOM 746 O O . ALA A 1 97 ? 5.904 4.514 -1.629 1.00 97.44 97 ALA A O 1
ATOM 747 N N . ASP A 1 98 ? 6.919 3.295 -3.231 1.00 97.62 98 ASP A N 1
ATOM 748 C CA . ASP A 1 98 ? 6.379 4.039 -4.372 1.00 97.62 98 ASP A CA 1
ATOM 749 C C . ASP A 1 98 ? 4.856 3.918 -4.460 1.00 97.62 98 ASP A C 1
ATOM 751 O O . ASP A 1 98 ? 4.159 4.925 -4.609 1.00 97.62 98 ASP A O 1
ATOM 755 N N . LEU A 1 99 ? 4.325 2.694 -4.320 1.00 97.88 99 LEU A N 1
ATOM 756 C CA . LEU A 1 99 ? 2.883 2.440 -4.298 1.00 97.88 99 LEU A CA 1
ATOM 757 C C . LEU A 1 99 ? 2.205 3.262 -3.195 1.00 97.88 99 LEU A C 1
ATOM 759 O O . LEU A 1 99 ? 1.213 3.952 -3.450 1.00 97.88 99 LEU A O 1
ATOM 763 N N . HIS A 1 100 ? 2.761 3.217 -1.981 1.00 98.19 100 HIS A N 1
ATOM 764 C CA . HIS A 1 100 ? 2.238 3.964 -0.845 1.00 98.19 100 HIS A CA 1
ATOM 765 C C . HIS A 1 100 ? 2.270 5.476 -1.111 1.00 98.19 100 HIS A C 1
ATOM 767 O O . HIS A 1 100 ? 1.252 6.152 -0.958 1.00 98.19 100 HIS A O 1
ATOM 773 N N . ALA A 1 101 ? 3.401 6.015 -1.572 1.00 97.88 101 ALA A N 1
ATOM 774 C CA . ALA A 1 101 ? 3.537 7.438 -1.868 1.00 97.88 101 ALA A CA 1
ATOM 775 C C . ALA A 1 101 ? 2.544 7.908 -2.950 1.00 97.88 101 ALA A C 1
ATOM 777 O O . ALA A 1 101 ? 1.870 8.927 -2.773 1.00 97.88 101 ALA A O 1
ATOM 778 N N . ALA A 1 102 ? 2.387 7.142 -4.034 1.00 97.44 102 ALA A N 1
ATOM 779 C CA . ALA A 1 102 ? 1.445 7.444 -5.111 1.00 97.44 102 ALA A CA 1
ATOM 780 C C . ALA A 1 102 ? -0.017 7.426 -4.629 1.00 97.44 102 ALA A C 1
ATOM 782 O O . ALA A 1 102 ? -0.831 8.272 -5.020 1.00 97.44 102 ALA A O 1
ATOM 783 N N . GLN A 1 103 ? -0.366 6.500 -3.735 1.00 97.50 103 GLN A N 1
ATOM 784 C CA . GLN A 1 103 ? -1.699 6.453 -3.142 1.00 97.50 103 GLN A CA 1
ATOM 785 C C . GLN A 1 103 ? -1.944 7.612 -2.170 1.00 97.50 103 GLN A C 1
ATOM 787 O O . GLN A 1 103 ? -3.044 8.163 -2.176 1.00 97.50 103 GLN A O 1
ATOM 792 N N . MET A 1 104 ? -0.933 8.065 -1.417 1.00 97.81 104 MET A N 1
ATOM 793 C CA . MET A 1 104 ? -1.080 9.244 -0.544 1.00 97.81 104 MET A CA 1
ATOM 794 C C . MET A 1 104 ? -1.304 10.490 -1.384 1.00 97.81 104 MET A C 1
ATOM 796 O O . MET A 1 104 ? -2.214 11.270 -1.105 1.00 97.81 104 MET A O 1
ATOM 800 N N . ALA A 1 105 ? -0.507 10.653 -2.441 1.00 97.81 105 ALA A N 1
ATOM 801 C CA . ALA A 1 105 ? -0.623 11.777 -3.355 1.00 97.81 105 ALA A CA 1
ATOM 802 C C . ALA A 1 105 ? -1.999 11.812 -4.039 1.00 97.81 105 ALA A C 1
ATOM 804 O O . ALA A 1 105 ? -2.669 12.845 -4.022 1.00 97.81 105 ALA A O 1
ATOM 805 N N . SER A 1 106 ? -2.461 10.682 -4.584 1.00 97.31 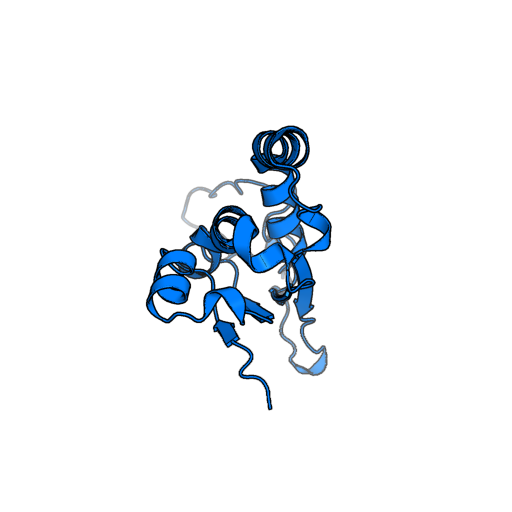106 SER A N 1
ATOM 806 C CA . SER A 1 106 ? -3.762 10.605 -5.269 1.00 97.31 106 SER A CA 1
ATOM 807 C C . SER A 1 106 ? -4.960 10.835 -4.342 1.00 97.31 106 SER A C 1
ATOM 809 O O . SER A 1 106 ? -5.989 11.329 -4.800 1.00 97.31 106 SER A O 1
ATOM 811 N N . HIS A 1 107 ? -4.831 10.552 -3.041 1.00 97.56 107 HIS A N 1
ATOM 812 C CA . HIS A 1 107 ? -5.907 10.726 -2.057 1.00 97.56 107 HIS A CA 1
ATOM 813 C C . HIS A 1 107 ? -5.738 11.960 -1.161 1.00 97.56 107 HIS A C 1
ATOM 815 O O . HIS A 1 107 ? -6.517 12.148 -0.223 1.00 97.56 107 HIS A O 1
ATOM 821 N N . ALA A 1 108 ? -4.773 12.839 -1.452 1.00 97.38 108 ALA A N 1
ATOM 822 C CA . ALA A 1 108 ? -4.456 13.996 -0.617 1.00 97.38 108 ALA A CA 1
ATOM 823 C C . ALA A 1 108 ? -5.678 14.883 -0.324 1.00 97.38 108 ALA A C 1
ATOM 825 O O . ALA A 1 108 ? -5.804 15.410 0.779 1.00 97.38 108 ALA A O 1
ATOM 826 N N . TYR A 1 109 ? -6.603 15.034 -1.277 1.00 97.00 109 TYR A N 1
ATOM 827 C CA . TYR A 1 109 ? -7.845 15.784 -1.068 1.00 97.00 109 TYR A CA 1
ATOM 828 C C . TYR A 1 109 ? -8.692 15.213 0.085 1.00 97.00 109 TYR A C 1
ATOM 830 O O . TYR A 1 109 ? -9.019 15.945 1.021 1.00 97.00 109 TYR A O 1
ATOM 838 N N . ASP A 1 110 ? -8.992 13.909 0.065 1.00 96.00 110 ASP A N 1
ATOM 839 C CA . ASP A 1 110 ? -9.810 13.252 1.099 1.00 96.00 110 ASP A CA 1
ATOM 840 C C . ASP A 1 110 ? -9.082 13.206 2.449 1.00 96.00 110 ASP A C 1
ATOM 842 O O . ASP A 1 110 ? -9.666 13.518 3.488 1.00 96.00 110 ASP A O 1
ATOM 846 N N . ILE A 1 111 ? -7.780 12.898 2.434 1.00 96.69 111 ILE A N 1
ATOM 847 C CA . ILE A 1 111 ? -6.936 12.881 3.638 1.00 96.69 111 ILE A CA 1
ATOM 848 C C . ILE A 1 111 ? -6.989 14.247 4.338 1.00 96.69 111 ILE A C 1
ATOM 850 O O . ILE A 1 111 ? -7.303 14.323 5.529 1.00 96.69 111 ILE A O 1
ATOM 854 N N . ASN A 1 112 ? -6.758 15.332 3.592 1.00 96.94 112 ASN A N 1
ATOM 855 C CA . ASN A 1 112 ? -6.748 16.689 4.138 1.00 96.94 112 ASN A CA 1
ATOM 856 C C . ASN A 1 112 ? -8.109 17.104 4.712 1.00 96.94 112 ASN A C 1
ATOM 858 O O . ASN A 1 112 ? -8.157 17.704 5.788 1.00 96.94 112 ASN A O 1
ATOM 862 N N . ILE A 1 113 ? -9.212 16.783 4.028 1.00 96.94 113 ILE A N 1
ATOM 863 C CA . ILE A 1 113 ? -10.565 17.080 4.519 1.00 96.94 113 ILE A CA 1
ATOM 864 C C . ILE A 1 113 ? -10.840 16.323 5.814 1.00 96.94 113 ILE A C 1
ATOM 866 O O . ILE A 1 113 ? -11.233 16.927 6.810 1.00 96.94 113 ILE A O 1
ATOM 870 N N . ARG A 1 114 ? -10.586 15.013 5.847 1.00 95.50 114 ARG A N 1
ATOM 871 C CA . ARG A 1 114 ? -10.861 14.190 7.032 1.00 95.50 114 ARG A CA 1
ATOM 872 C C . ARG A 1 114 ? -10.015 14.592 8.237 1.00 95.50 114 ARG A C 1
ATOM 874 O O . ARG A 1 114 ? -10.516 14.545 9.361 1.00 95.50 114 ARG A O 1
ATOM 881 N N . MET A 1 115 ? -8.769 15.012 8.030 1.00 95.75 115 MET A N 1
ATOM 882 C CA . MET A 1 115 ? -7.936 15.549 9.110 1.00 95.75 115 MET A CA 1
ATOM 883 C C . MET A 1 115 ? -8.496 16.869 9.652 1.00 95.75 115 MET A C 1
ATOM 885 O O . MET A 1 115 ? -8.588 17.038 10.865 1.00 95.75 115 MET A O 1
ATOM 889 N N . ARG A 1 116 ? -8.920 17.788 8.773 1.00 96.31 116 ARG A N 1
ATOM 890 C CA . ARG A 1 116 ? -9.411 19.120 9.169 1.00 96.31 116 ARG A CA 1
ATOM 891 C C . ARG A 1 116 ? -10.817 19.111 9.764 1.00 96.31 116 ARG A C 1
ATOM 893 O O . ARG A 1 116 ? -11.052 19.789 10.756 1.00 96.31 116 ARG A O 1
ATOM 900 N N . GLU A 1 117 ? -11.744 18.373 9.164 1.00 95.38 117 GLU A N 1
ATOM 901 C CA . GLU A 1 117 ? -13.165 18.411 9.532 1.00 95.38 117 GLU A CA 1
ATOM 902 C C . GLU A 1 117 ? -13.550 17.306 10.516 1.00 95.38 117 GLU A C 1
ATOM 904 O O . GLU A 1 117 ? -14.318 17.540 11.445 1.00 95.38 117 GLU A O 1
ATOM 909 N N . ALA A 1 118 ? -13.006 16.098 10.342 1.00 89.88 118 ALA A N 1
ATOM 910 C CA . ALA A 1 118 ? -13.333 14.946 11.185 1.00 89.88 118 ALA A CA 1
ATOM 911 C C . ALA A 1 118 ? -12.305 14.695 12.303 1.00 89.88 118 ALA A C 1
ATOM 913 O O . ALA A 1 118 ? -12.414 13.686 13.010 1.00 89.88 118 ALA A O 1
ATOM 914 N N . GLY A 1 119 ? -11.307 15.579 12.445 1.00 91.31 119 GLY A N 1
ATOM 915 C CA . GLY A 1 119 ? -10.275 15.515 13.483 1.00 91.31 119 GLY A CA 1
ATOM 916 C C . GLY A 1 119 ? -9.467 14.218 13.460 1.00 91.31 119 GLY A C 1
ATOM 917 O O . GLY A 1 119 ? -9.062 13.727 14.512 1.00 91.31 119 GLY A O 1
ATOM 918 N N . ARG A 1 120 ? -9.306 13.603 12.282 1.00 92.12 120 ARG A N 1
ATOM 919 C CA . ARG A 1 120 ? -8.531 12.365 12.142 1.00 92.12 120 ARG A CA 1
ATOM 920 C C . ARG A 1 120 ? -7.044 12.626 12.386 1.00 92.12 120 ARG A C 1
ATOM 922 O O . ARG A 1 120 ? -6.524 13.657 11.964 1.00 92.12 120 ARG A O 1
ATOM 929 N N . SER A 1 121 ? -6.367 11.675 13.034 1.00 92.81 121 SER A N 1
ATOM 930 C CA . SER A 1 121 ? -4.904 11.693 13.176 1.00 92.81 121 SER A CA 1
ATOM 931 C C . SER A 1 121 ? -4.226 11.643 11.812 1.00 92.81 121 SER A C 1
ATOM 933 O O . SER A 1 121 ? -4.787 11.051 10.901 1.00 92.81 121 SER A O 1
ATOM 935 N N . ASP A 1 122 ? -3.005 12.157 11.682 1.00 93.06 122 ASP A N 1
ATOM 936 C CA . ASP A 1 122 ? -2.229 12.072 10.440 1.00 93.06 122 ASP A CA 1
ATOM 937 C C . ASP A 1 122 ? -2.150 10.630 9.900 1.00 93.06 122 ASP A C 1
ATOM 939 O O . ASP A 1 122 ? -1.662 9.722 10.578 1.00 93.06 122 ASP A O 1
ATOM 943 N N . LEU A 1 123 ? -2.664 10.421 8.682 1.00 93.19 123 LEU A N 1
ATOM 944 C CA . LEU A 1 123 ? -2.679 9.105 8.044 1.00 93.19 123 LEU A CA 1
ATOM 945 C C . LEU A 1 123 ? -1.274 8.662 7.625 1.00 93.19 123 LEU A C 1
ATOM 947 O O . LEU A 1 123 ? -0.990 7.467 7.649 1.00 93.19 123 LEU A O 1
ATOM 951 N N . SER A 1 124 ? -0.390 9.607 7.296 1.00 91.31 124 SER A N 1
ATOM 952 C CA . SER A 1 124 ? 0.999 9.301 6.939 1.00 91.31 124 SER A CA 1
ATOM 953 C C . SER A 1 124 ? 1.789 8.747 8.128 1.00 91.31 124 SER A C 1
ATOM 955 O O . SER A 1 124 ? 2.691 7.938 7.952 1.00 91.31 124 SER A O 1
ATOM 957 N N . ALA A 1 125 ? 1.394 9.105 9.353 1.00 91.56 125 ALA A N 1
ATOM 958 C CA . ALA A 1 125 ? 1.962 8.552 10.579 1.00 91.56 125 ALA A CA 1
ATOM 959 C C . ALA A 1 125 ? 1.331 7.204 10.988 1.00 91.56 125 ALA A C 1
ATOM 961 O O . ALA A 1 125 ? 1.871 6.506 11.848 1.00 91.56 125 ALA A O 1
ATOM 962 N N . LEU A 1 126 ? 0.183 6.830 10.405 1.00 94.06 126 LEU A N 1
ATOM 963 C CA . LEU A 1 126 ? -0.497 5.569 10.715 1.00 94.06 126 LEU A CA 1
ATOM 964 C C . LEU A 1 126 ? 0.180 4.370 10.044 1.00 94.06 126 LEU A C 1
ATOM 966 O O . LEU A 1 126 ? 0.167 3.275 10.605 1.00 94.06 126 LEU A O 1
ATOM 970 N N . VAL A 1 127 ? 0.737 4.562 8.849 1.00 95.69 127 VAL A N 1
ATOM 971 C CA . VAL A 1 127 ? 1.244 3.483 7.996 1.00 95.69 127 VAL A CA 1
ATOM 972 C C . VAL A 1 127 ? 2.742 3.644 7.810 1.00 95.69 127 VAL A C 1
ATOM 974 O O . VAL A 1 127 ? 3.202 4.687 7.363 1.00 95.69 127 VAL A O 1
ATOM 977 N N . VAL A 1 128 ? 3.506 2.597 8.119 1.00 96.44 128 VAL A N 1
ATOM 978 C CA . VAL A 1 128 ? 4.964 2.606 7.944 1.00 96.44 128 VAL A CA 1
ATOM 979 C C . VAL A 1 128 ? 5.347 1.492 6.969 1.00 96.44 128 VAL A C 1
ATOM 981 O O . VAL A 1 128 ? 5.358 0.329 7.386 1.00 96.44 128 VAL A O 1
ATOM 984 N N . PRO A 1 129 ? 5.613 1.806 5.687 1.00 97.50 129 PRO A N 1
ATOM 985 C CA . PRO A 1 129 ? 6.071 0.824 4.711 1.00 97.50 129 PRO A CA 1
ATOM 986 C C . PRO A 1 129 ? 7.544 0.445 4.936 1.00 97.50 129 PRO A C 1
ATOM 988 O O . PRO A 1 129 ? 8.382 1.294 5.229 1.00 97.50 129 PRO A O 1
ATOM 991 N N . HIS A 1 130 ? 7.842 -0.841 4.770 1.00 97.81 130 HIS A N 1
ATOM 992 C CA . HIS A 1 130 ? 9.161 -1.464 4.855 1.00 97.81 130 HIS A CA 1
ATOM 993 C C . HIS A 1 130 ? 9.362 -2.315 3.606 1.00 97.81 130 HIS A C 1
ATOM 995 O O . HIS A 1 130 ? 8.635 -3.286 3.383 1.00 97.81 130 HIS A O 1
ATOM 1001 N N . GLU A 1 131 ? 10.353 -1.967 2.796 1.00 96.94 131 GLU A N 1
ATOM 1002 C CA . GLU A 1 131 ? 10.730 -2.782 1.646 1.00 96.94 131 GLU A CA 1
ATOM 1003 C C . GLU A 1 131 ? 11.683 -3.891 2.087 1.00 96.94 131 GLU A C 1
ATOM 1005 O O . GLU A 1 131 ? 12.688 -3.658 2.762 1.00 96.94 131 GLU A O 1
ATOM 1010 N N . ILE A 1 132 ? 11.339 -5.121 1.725 1.00 92.31 132 ILE A N 1
ATOM 1011 C CA . ILE A 1 132 ? 12.155 -6.297 1.978 1.00 92.31 132 ILE A CA 1
ATOM 1012 C C . ILE A 1 132 ? 13.229 -6.342 0.895 1.00 92.31 132 ILE A C 1
ATOM 1014 O O . ILE A 1 132 ? 12.930 -6.506 -0.289 1.00 92.31 132 ILE A O 1
ATOM 1018 N N . ALA A 1 133 ? 14.486 -6.202 1.315 1.00 82.19 133 ALA A N 1
ATOM 1019 C CA . ALA A 1 133 ? 15.627 -6.360 0.429 1.00 82.19 133 ALA A CA 1
ATOM 1020 C C . ALA A 1 133 ? 15.751 -7.816 -0.036 1.00 82.19 133 ALA A C 1
ATOM 1022 O O . ALA A 1 133 ? 15.571 -8.752 0.747 1.00 82.19 133 ALA A O 1
ATOM 1023 N N . ILE A 1 134 ? 16.118 -7.996 -1.302 1.00 77.25 134 ILE A N 1
ATOM 1024 C CA . ILE A 1 134 ? 16.500 -9.303 -1.826 1.00 77.25 134 ILE A CA 1
ATOM 1025 C C . ILE A 1 134 ? 17.893 -9.635 -1.270 1.00 77.25 134 ILE A C 1
ATOM 1027 O O . ILE A 1 134 ? 18.825 -8.856 -1.494 1.00 77.25 134 ILE A O 1
ATOM 1031 N N . PRO A 1 135 ? 18.072 -10.755 -0.545 1.00 80.94 135 PRO A N 1
ATOM 1032 C CA . PRO A 1 135 ? 19.383 -11.114 -0.027 1.00 80.94 135 PRO A CA 1
ATOM 1033 C C . PRO A 1 135 ? 20.362 -11.370 -1.188 1.00 80.94 135 PRO A C 1
ATOM 1035 O O . PRO A 1 135 ? 20.019 -12.147 -2.091 1.00 80.94 135 PRO A O 1
ATOM 1038 N N . PRO A 1 136 ? 21.562 -10.754 -1.195 1.00 77.50 136 PRO A N 1
ATOM 1039 C CA . PRO A 1 136 ? 22.522 -10.873 -2.297 1.00 77.50 136 PRO A CA 1
ATOM 1040 C C . PRO A 1 136 ? 22.864 -12.322 -2.666 1.00 77.50 136 PRO A C 1
ATOM 1042 O O . PRO A 1 136 ? 23.067 -12.646 -3.834 1.00 77.50 136 PRO A O 1
ATOM 1045 N N . GLU A 1 137 ? 22.884 -13.213 -1.675 1.00 84.69 137 GLU A N 1
ATOM 1046 C CA . GLU A 1 137 ? 23.176 -14.639 -1.816 1.00 84.69 137 GLU A CA 1
ATOM 1047 C C . GLU A 1 137 ? 22.146 -15.421 -2.643 1.00 84.69 137 GLU A C 1
ATOM 1049 O O . GLU A 1 137 ? 22.443 -16.523 -3.100 1.00 84.69 137 GLU A O 1
ATOM 1054 N N . THR A 1 138 ? 20.946 -14.873 -2.858 1.00 77.94 138 THR A N 1
ATOM 1055 C CA . THR A 1 138 ? 19.904 -15.541 -3.655 1.00 77.94 138 THR A CA 1
ATOM 1056 C C . THR A 1 138 ? 20.174 -15.477 -5.154 1.00 77.94 138 THR A C 1
ATOM 1058 O O . THR A 1 138 ? 19.589 -16.250 -5.909 1.00 77.94 138 THR A O 1
ATOM 1061 N N . GLY A 1 139 ? 21.025 -14.545 -5.603 1.00 69.00 139 GLY A N 1
ATOM 1062 C CA . GLY A 1 139 ? 21.243 -14.278 -7.025 1.00 69.00 139 GLY A CA 1
ATOM 1063 C C . GLY A 1 139 ? 19.993 -13.785 -7.764 1.00 69.00 139 GLY A C 1
ATOM 1064 O O . GLY A 1 139 ? 20.022 -13.687 -8.990 1.00 69.00 139 GLY A O 1
ATOM 1065 N N . ALA A 1 140 ? 18.902 -13.482 -7.050 1.00 66.81 140 ALA A N 1
ATOM 1066 C CA . ALA A 1 140 ? 17.693 -12.931 -7.635 1.00 66.81 140 ALA A CA 1
ATOM 1067 C C . ALA A 1 140 ? 17.944 -11.462 -8.000 1.00 66.81 140 ALA A C 1
ATOM 1069 O O . ALA A 1 140 ? 18.164 -10.609 -7.143 1.00 66.81 140 ALA A O 1
ATOM 1070 N N . ARG A 1 141 ? 17.945 -11.187 -9.300 1.00 63.53 141 ARG A N 1
ATOM 1071 C CA . ARG A 1 141 ? 18.110 -9.862 -9.896 1.00 63.53 141 ARG A CA 1
ATOM 1072 C C . ARG A 1 141 ? 17.227 -9.770 -11.131 1.00 63.53 141 ARG A C 1
ATOM 1074 O O . ARG A 1 141 ? 16.907 -10.805 -11.722 1.00 63.53 141 ARG A O 1
ATOM 1081 N N . ALA A 1 142 ? 16.858 -8.550 -11.517 1.00 55.25 142 ALA A N 1
ATOM 1082 C CA . ALA A 1 142 ? 16.366 -8.312 -12.868 1.00 55.25 142 ALA A CA 1
ATOM 1083 C C . ALA A 1 142 ? 17.379 -8.913 -13.869 1.00 55.25 142 ALA A C 1
ATOM 1085 O O . ALA A 1 142 ? 18.584 -8.829 -13.605 1.00 55.25 142 ALA A O 1
ATOM 1086 N N . PRO A 1 143 ? 16.932 -9.600 -14.936 1.00 51.47 143 PRO A N 1
ATOM 1087 C CA . PRO A 1 143 ? 17.844 -10.222 -15.886 1.00 51.47 143 PRO A CA 1
ATOM 1088 C C . PRO A 1 143 ? 18.843 -9.189 -16.426 1.00 51.47 143 PRO A C 1
ATOM 1090 O O . PRO A 1 143 ? 18.440 -8.147 -16.937 1.00 51.47 143 PRO A O 1
ATOM 1093 N N . ASP A 1 144 ? 20.145 -9.476 -16.317 1.00 42.75 144 ASP A N 1
ATOM 1094 C CA . ASP A 1 144 ? 21.171 -8.664 -16.976 1.00 42.75 144 ASP A CA 1
ATOM 1095 C C . ASP A 1 144 ? 20.919 -8.703 -18.494 1.00 42.75 144 ASP A C 1
ATOM 1097 O O . ASP A 1 144 ? 20.805 -9.785 -19.079 1.00 42.75 144 ASP A O 1
ATOM 1101 N N . LEU A 1 145 ? 20.849 -7.533 -19.130 1.00 38.38 145 LEU A N 1
ATOM 1102 C CA . LEU A 1 145 ? 20.794 -7.407 -20.587 1.00 38.38 145 LEU A CA 1
ATOM 1103 C C . LEU A 1 145 ? 22.097 -7.967 -21.194 1.00 38.38 145 LEU A C 1
ATOM 1105 O O . LEU A 1 145 ? 23.186 -7.521 -20.824 1.00 38.38 145 LEU A O 1
ATOM 1109 N N . VAL A 1 146 ? 21.982 -8.940 -22.106 1.00 34.31 146 VAL A N 1
ATOM 1110 C CA . VAL A 1 146 ? 23.064 -9.353 -23.026 1.00 34.31 146 VAL A CA 1
ATOM 1111 C C . VAL A 1 146 ? 23.040 -8.454 -24.252 1.00 34.31 146 VAL A C 1
ATOM 1113 O O . VAL A 1 146 ? 21.925 -8.221 -24.767 1.00 34.31 146 VAL A O 1
#

Radius of gyration: 17.83 Å; chains: 1; bounding box: 40×35×59 Å

Foldseek 3Di:
DDDADEEEFQFPCPLVVCVVVVRLLRHAEYEYEAPDCRRCVCVVVSCVVSQVRLLVPDAYEYEYAAFQDAPLLDDDDDPPDDDDDQPCRVRSGHIPVRVVVVVCVVCVVVQVCCCVPVVGDRSVRRYHYDHDDDPVVVVDHRDDDD